Protein AF-A0A9X3CPR5-F1 (afdb_monomer_lite)

Sequence (97 aa):
MQKSILLTTLFAASASAYHPCDGGNEITDAVEGAVVGGVVGAVAGNASAGAAIGATAGVISGAYDEIDCDNYLADEIVADAVQEDIEDEIVADALWD

InterPro domains:
  IPR027367 YMGG-like Gly-zipper [PF13441] (1-63)

Organism: NCBI:txid2829491

pLDDT: mean 72.36, std 15.58, range [46.91, 94.19]

Structure (mmCIF, N/CA/C/O backbone):
data_AF-A0A9X3CPR5-F1
#
_entry.id   AF-A0A9X3CPR5-F1
#
loop_
_atom_site.group_PDB
_atom_site.id
_atom_site.type_symbol
_atom_site.label_atom_id
_atom_site.label_alt_id
_atom_site.label_comp_id
_atom_site.label_asym_id
_atom_site.label_entity_id
_atom_site.label_seq_id
_atom_site.pdbx_PDB_ins_code
_atom_site.Cartn_x
_atom_site.Cartn_y
_atom_site.Cartn_z
_atom_site.occupancy
_atom_site.B_iso_or_equiv
_atom_site.auth_seq_id
_atom_site.auth_comp_id
_atom_site.auth_asym_id
_atom_site.auth_atom_id
_atom_site.pdbx_PDB_model_num
ATOM 1 N N . MET A 1 1 ? -2.533 -12.955 27.930 1.00 47.03 1 MET A N 1
ATOM 2 C CA . MET A 1 1 ? -1.339 -13.360 27.150 1.00 47.03 1 MET A CA 1
ATOM 3 C C . MET A 1 1 ? -1.624 -13.643 25.663 1.00 47.03 1 MET A C 1
ATOM 5 O O . MET A 1 1 ? -0.717 -14.062 24.968 1.00 47.03 1 MET A O 1
ATOM 9 N N . GLN A 1 2 ? -2.819 -13.350 25.124 1.00 52.41 2 GLN A N 1
ATOM 10 C CA . GLN A 1 2 ? -3.135 -13.545 23.691 1.00 52.41 2 GLN A CA 1
ATOM 11 C C . GLN A 1 2 ? -2.798 -12.348 22.780 1.00 52.41 2 GLN A C 1
ATOM 13 O O . GLN A 1 2 ? -2.735 -12.513 21.568 1.00 52.41 2 GLN A O 1
ATOM 18 N N . LYS A 1 3 ? -2.559 -11.150 23.336 1.00 50.91 3 LYS A N 1
ATOM 19 C CA . LYS A 1 3 ? -2.308 -9.930 22.543 1.00 50.91 3 LYS A CA 1
ATOM 20 C C . LYS A 1 3 ? -0.966 -9.943 21.798 1.00 50.91 3 LYS A C 1
ATOM 22 O O . LYS A 1 3 ? -0.881 -9.370 20.721 1.00 50.91 3 LYS A O 1
ATOM 27 N N . SER A 1 4 ? 0.059 -10.611 22.335 1.00 52.47 4 SER A N 1
ATOM 28 C CA . SER A 1 4 ? 1.391 -10.621 21.711 1.00 52.47 4 SER A CA 1
ATOM 29 C C . SER A 1 4 ? 1.474 -11.485 20.456 1.00 52.47 4 SER A C 1
ATOM 31 O O . SER A 1 4 ? 2.259 -11.160 19.581 1.00 52.47 4 SER A O 1
ATOM 33 N N . ILE A 1 5 ? 0.658 -12.537 20.337 1.00 55.38 5 ILE A N 1
ATOM 34 C CA . ILE A 1 5 ? 0.741 -13.491 19.215 1.00 55.38 5 ILE A CA 1
ATOM 35 C C . ILE A 1 5 ? 0.142 -12.898 17.926 1.00 55.38 5 ILE A C 1
ATOM 37 O O . ILE A 1 5 ? 0.611 -13.191 16.828 1.00 55.38 5 ILE A O 1
ATOM 41 N N . LEU A 1 6 ? -0.854 -12.011 18.047 1.00 54.16 6 LEU A N 1
ATOM 42 C CA . LEU A 1 6 ? -1.455 -11.334 16.891 1.00 54.16 6 LEU A CA 1
ATOM 43 C C . LEU A 1 6 ? -0.515 -10.288 16.269 1.00 54.16 6 LEU A C 1
ATOM 45 O O . LEU A 1 6 ? -0.557 -10.050 15.069 1.00 54.16 6 LEU A O 1
ATOM 49 N N . LEU A 1 7 ? 0.351 -9.675 17.081 1.00 53.88 7 LEU A N 1
ATOM 50 C CA . LEU A 1 7 ? 1.281 -8.644 16.619 1.00 53.88 7 LEU A CA 1
ATOM 51 C C . LEU A 1 7 ? 2.450 -9.241 15.817 1.00 53.88 7 LEU A C 1
ATOM 53 O O . LEU A 1 7 ? 2.982 -8.594 14.922 1.00 53.88 7 LEU A O 1
ATOM 57 N N . THR A 1 8 ? 2.837 -10.485 16.120 1.00 53.69 8 THR A N 1
ATOM 58 C CA . THR A 1 8 ? 3.961 -11.173 15.464 1.00 53.69 8 THR A CA 1
ATOM 59 C C . THR A 1 8 ? 3.594 -11.733 14.088 1.00 53.69 8 THR A C 1
ATOM 61 O O . THR A 1 8 ? 4.465 -11.865 13.237 1.00 53.69 8 THR A O 1
ATOM 64 N N . THR A 1 9 ? 2.316 -12.038 13.839 1.00 55.62 9 THR A N 1
ATOM 65 C CA . THR A 1 9 ? 1.847 -12.544 12.535 1.00 55.62 9 THR A CA 1
ATOM 66 C C . THR A 1 9 ? 1.665 -11.439 11.494 1.00 55.62 9 THR A C 1
ATOM 68 O O . THR A 1 9 ? 1.835 -11.706 10.310 1.00 55.62 9 THR A O 1
ATOM 71 N N . LEU A 1 10 ? 1.420 -10.190 11.913 1.00 54.25 10 LEU A N 1
ATOM 72 C CA . LEU A 1 10 ? 1.312 -9.043 11.001 1.00 54.25 10 LEU A CA 1
ATOM 73 C C . LEU A 1 10 ? 2.654 -8.691 10.329 1.00 54.25 10 LEU A C 1
ATOM 75 O O . LEU A 1 10 ? 2.676 -8.265 9.182 1.00 54.25 10 LEU A O 1
ATOM 79 N N . PHE A 1 11 ? 3.775 -8.929 11.017 1.00 54.88 11 PHE A N 1
ATOM 80 C CA . PHE A 1 11 ? 5.125 -8.693 10.486 1.00 54.88 11 PHE A CA 1
ATOM 81 C C . PHE A 1 11 ? 5.611 -9.773 9.507 1.00 54.88 11 PHE A C 1
ATOM 83 O O . PHE A 1 11 ? 6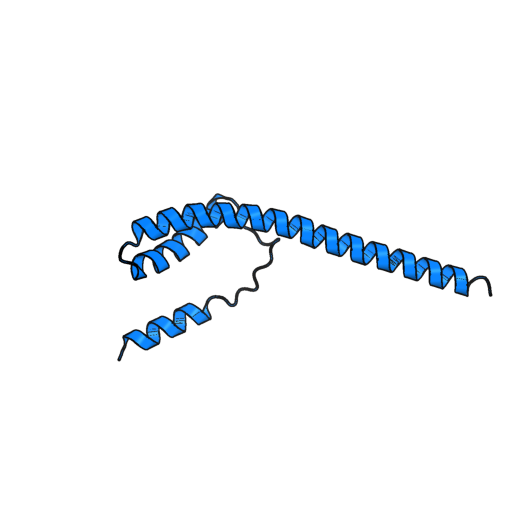.586 -9.555 8.799 1.00 54.88 11 PHE A O 1
ATOM 90 N N . ALA A 1 12 ? 4.964 -10.940 9.463 1.00 50.03 12 ALA A N 1
ATOM 91 C CA . ALA A 1 12 ? 5.393 -12.056 8.617 1.00 50.03 12 ALA A CA 1
ATOM 92 C C . ALA A 1 12 ? 4.802 -12.013 7.194 1.00 50.03 12 ALA A C 1
ATOM 94 O O . ALA A 1 12 ? 5.178 -12.832 6.361 1.00 50.03 12 ALA A O 1
ATOM 95 N N . ALA A 1 13 ? 3.884 -11.081 6.912 1.00 50.84 13 ALA A N 1
ATOM 96 C CA . ALA A 1 13 ? 3.227 -10.957 5.609 1.00 50.84 13 ALA A CA 1
ATOM 97 C C . ALA A 1 13 ? 3.944 -10.002 4.635 1.00 50.84 13 ALA A C 1
ATOM 99 O O . ALA A 1 13 ? 3.616 -9.995 3.457 1.00 50.84 13 ALA A O 1
ATOM 100 N N . SER A 1 14 ? 4.933 -9.222 5.082 1.00 50.28 14 SER A N 1
ATOM 101 C CA . SER A 1 14 ? 5.601 -8.203 4.255 1.00 50.28 14 SER A CA 1
ATOM 102 C C . SER A 1 14 ? 6.785 -8.737 3.435 1.00 50.28 14 SER A C 1
ATOM 104 O O . SER A 1 14 ? 7.697 -7.981 3.117 1.00 50.28 14 SER A O 1
ATOM 106 N N . ALA A 1 15 ? 6.825 -10.042 3.155 1.00 46.91 15 ALA A N 1
ATOM 107 C CA . ALA A 1 15 ? 7.919 -10.685 2.419 1.00 46.91 15 ALA A CA 1
ATOM 108 C C . ALA A 1 15 ? 7.597 -10.927 0.932 1.00 46.91 15 ALA A C 1
ATOM 110 O O . ALA A 1 15 ? 8.301 -11.687 0.270 1.00 46.91 15 ALA A O 1
ATOM 111 N N . SER A 1 16 ? 6.549 -10.301 0.394 1.00 50.44 16 SER A N 1
ATOM 112 C CA . SER A 1 16 ? 6.445 -10.087 -1.048 1.00 50.44 16 SER A CA 1
ATOM 113 C C . SER A 1 16 ? 7.566 -9.129 -1.442 1.00 50.44 16 SER A C 1
ATOM 115 O O . SER A 1 16 ? 7.608 -7.997 -0.963 1.00 50.44 16 SER A O 1
ATOM 117 N N . ALA A 1 17 ? 8.515 -9.610 -2.246 1.00 52.25 17 ALA A N 1
ATOM 118 C CA . ALA A 1 17 ? 9.529 -8.773 -2.867 1.00 52.25 17 ALA A CA 1
ATOM 119 C C . ALA A 1 17 ? 8.800 -7.755 -3.746 1.00 52.25 17 ALA A C 1
ATOM 121 O O . ALA A 1 17 ? 8.367 -8.080 -4.846 1.00 52.25 17 ALA A O 1
ATOM 122 N N . TYR A 1 18 ? 8.571 -6.567 -3.196 1.00 58.94 18 TYR A N 1
ATOM 123 C CA . TYR A 1 18 ? 7.987 -5.455 -3.919 1.00 58.94 18 TYR A CA 1
ATOM 124 C C . TYR A 1 18 ? 8.914 -5.144 -5.099 1.00 58.94 18 TYR A C 1
ATOM 126 O O . TYR A 1 18 ? 10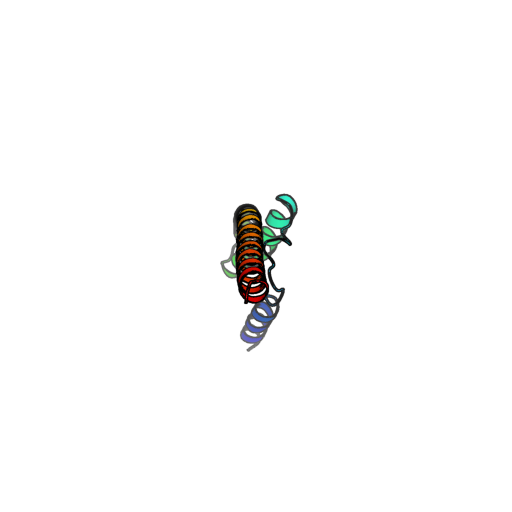.104 -4.880 -4.906 1.00 58.94 18 TYR A O 1
ATOM 134 N N . HIS A 1 19 ? 8.378 -5.274 -6.309 1.00 61.78 19 HIS A N 1
ATOM 135 C CA . HIS A 1 19 ? 9.056 -4.913 -7.540 1.00 61.78 19 HIS A CA 1
ATOM 136 C C . HIS A 1 19 ? 8.353 -3.664 -8.078 1.00 61.78 19 HIS A C 1
ATOM 138 O O . HIS A 1 19 ? 7.148 -3.735 -8.316 1.00 61.78 19 HIS A O 1
ATOM 144 N N . PRO A 1 20 ? 9.062 -2.541 -8.280 1.00 66.25 20 PRO A N 1
ATOM 145 C CA . PRO A 1 20 ? 8.427 -1.277 -8.663 1.00 66.25 20 PRO A CA 1
ATOM 146 C C . PRO A 1 20 ? 7.661 -1.386 -9.994 1.00 66.25 20 PRO A C 1
ATOM 148 O O . PRO A 1 20 ? 6.640 -0.741 -10.180 1.00 66.25 20 PRO A O 1
ATOM 151 N N . CYS A 1 21 ? 8.084 -2.282 -10.895 1.00 67.88 21 CYS A N 1
ATOM 152 C CA . CYS A 1 21 ? 7.382 -2.545 -12.161 1.00 67.88 21 CYS A CA 1
ATOM 153 C C . CYS A 1 21 ? 6.228 -3.562 -12.096 1.00 67.88 21 CYS A C 1
ATOM 155 O O . CYS A 1 21 ? 5.645 -3.867 -13.132 1.00 67.88 21 CYS A O 1
ATOM 157 N N . ASP A 1 22 ? 5.924 -4.128 -10.927 1.00 71.81 22 ASP A N 1
ATOM 158 C CA . ASP A 1 22 ? 4.788 -5.050 -10.734 1.00 71.81 22 ASP A CA 1
ATOM 159 C C . ASP A 1 22 ? 3.595 -4.302 -10.101 1.00 71.81 22 ASP A C 1
ATOM 161 O O . ASP A 1 22 ? 2.810 -4.862 -9.334 1.00 71.81 22 ASP A O 1
ATOM 165 N N . GLY A 1 23 ? 3.513 -2.995 -10.383 1.00 64.62 23 GLY A N 1
ATOM 166 C CA . GLY A 1 23 ? 2.483 -2.090 -9.889 1.00 64.62 23 GLY A CA 1
ATOM 167 C C . GLY A 1 23 ? 1.091 -2.438 -10.418 1.00 64.62 23 GLY A C 1
ATOM 168 O O . GLY A 1 23 ? 0.918 -2.889 -11.557 1.00 64.62 23 GLY A O 1
ATOM 169 N N . GLY A 1 24 ? 0.085 -2.240 -9.565 1.00 67.38 24 GLY A N 1
ATOM 170 C CA . GLY A 1 24 ? -1.318 -2.334 -9.939 1.00 67.38 24 GLY A CA 1
ATOM 171 C C . GLY A 1 24 ? -1.765 -1.144 -10.791 1.00 67.38 24 GLY A C 1
ATOM 172 O O . GLY A 1 24 ? -0.978 -0.329 -11.249 1.00 67.38 24 GLY A O 1
ATOM 173 N N . ASN A 1 25 ? -3.071 -1.054 -11.041 1.00 80.31 25 ASN A N 1
ATOM 174 C CA . ASN A 1 25 ? -3.673 0.201 -11.497 1.00 80.31 25 ASN A CA 1
ATOM 175 C C . ASN A 1 25 ? -4.209 0.979 -10.292 1.00 80.31 25 ASN A C 1
ATOM 177 O O . ASN A 1 25 ? -4.455 0.390 -9.240 1.00 80.31 25 ASN A O 1
ATOM 181 N N . GLU A 1 26 ? -4.559 2.248 -10.508 1.00 81.81 26 GLU A N 1
ATOM 182 C CA . GLU A 1 26 ? -5.128 3.159 -9.501 1.00 81.81 26 GLU A CA 1
ATOM 183 C C . GLU A 1 26 ? -6.215 2.511 -8.615 1.00 81.81 26 GLU A C 1
ATOM 185 O O . GLU A 1 26 ? -6.329 2.798 -7.425 1.00 81.81 26 GLU A O 1
ATOM 190 N N . ILE A 1 27 ? -7.042 1.622 -9.178 1.00 85.12 27 ILE A N 1
ATOM 191 C CA . ILE A 1 27 ? -8.103 0.929 -8.435 1.00 85.12 27 ILE A CA 1
ATOM 192 C C . ILE A 1 27 ? -7.517 -0.143 -7.512 1.00 85.12 27 ILE A C 1
ATOM 194 O O . ILE A 1 27 ? -7.961 -0.286 -6.375 1.00 85.12 27 ILE A O 1
ATOM 198 N N . THR A 1 28 ? -6.548 -0.909 -7.997 1.00 86.19 28 THR A N 1
ATOM 199 C CA . THR A 1 28 ? -5.898 -1.984 -7.239 1.00 86.19 28 THR A CA 1
ATOM 200 C C . THR A 1 28 ? -5.072 -1.398 -6.098 1.00 86.19 28 THR A C 1
ATOM 202 O O . THR A 1 28 ? -5.233 -1.831 -4.957 1.00 86.19 28 THR A O 1
ATOM 205 N N . ASP A 1 29 ? -4.338 -0.317 -6.361 1.00 84.75 29 ASP A N 1
ATOM 206 C CA . ASP A 1 29 ? -3.513 0.360 -5.358 1.00 84.75 29 ASP A CA 1
ATOM 207 C C . ASP A 1 29 ? -4.385 1.026 -4.286 1.00 84.75 29 ASP A C 1
ATOM 209 O O . ASP A 1 29 ? -4.101 0.954 -3.087 1.00 84.75 29 ASP A O 1
ATOM 213 N N . ALA A 1 30 ? -5.523 1.609 -4.689 1.00 87.56 30 ALA A N 1
ATOM 214 C CA . ALA A 1 30 ? -6.522 2.103 -3.746 1.00 87.56 30 ALA A CA 1
ATOM 215 C C . ALA A 1 30 ? -7.070 0.984 -2.850 1.00 87.56 30 ALA A C 1
ATOM 217 O O . ALA A 1 30 ? -7.311 1.200 -1.662 1.00 87.56 30 ALA A O 1
ATOM 218 N N . VAL A 1 31 ? -7.297 -0.212 -3.395 1.00 89.50 31 VAL A N 1
ATOM 219 C CA . VAL A 1 31 ? -7.827 -1.347 -2.631 1.00 89.50 31 VAL A CA 1
ATOM 220 C C . VAL A 1 31 ? -6.785 -1.881 -1.651 1.00 89.50 31 VAL A C 1
ATOM 222 O O . VAL A 1 31 ? -7.111 -2.064 -0.477 1.00 89.50 31 VAL A O 1
ATOM 225 N N . GLU A 1 32 ? -5.540 -2.082 -2.076 1.00 88.06 32 GLU A N 1
ATOM 226 C CA . GLU A 1 32 ? -4.464 -2.539 -1.189 1.00 88.06 32 GLU A CA 1
ATOM 227 C C . GLU A 1 32 ? -4.174 -1.523 -0.087 1.00 88.06 32 GLU A C 1
ATOM 229 O O . GLU A 1 32 ? -4.153 -1.869 1.102 1.00 88.06 32 GLU A O 1
ATOM 234 N N . GLY A 1 33 ? -4.082 -0.246 -0.459 1.00 86.25 33 GLY A N 1
ATOM 235 C CA . GLY A 1 33 ? -3.968 0.852 0.484 1.00 86.25 33 GLY A CA 1
ATOM 236 C C . GLY A 1 33 ? -5.126 0.869 1.484 1.00 86.25 33 GLY A C 1
ATOM 237 O O . GLY A 1 33 ? -4.900 1.005 2.688 1.00 86.25 33 GLY A O 1
ATOM 238 N N . ALA A 1 34 ? -6.369 0.667 1.034 1.00 91.56 34 ALA A N 1
ATOM 239 C CA . ALA A 1 34 ? -7.538 0.613 1.912 1.00 91.56 34 ALA A CA 1
ATOM 240 C C . ALA A 1 34 ? -7.498 -0.567 2.889 1.00 91.56 34 ALA A C 1
ATOM 242 O O . ALA A 1 34 ? -7.904 -0.420 4.044 1.00 91.56 34 ALA A O 1
ATOM 243 N N . VAL A 1 35 ? -7.010 -1.731 2.455 1.00 91.56 35 VAL A N 1
ATOM 244 C CA . VAL A 1 35 ? -6.869 -2.916 3.310 1.00 91.56 35 VAL A CA 1
ATOM 245 C C . VAL A 1 35 ? -5.831 -2.656 4.398 1.00 91.56 35 VAL A C 1
ATOM 247 O O . VAL A 1 35 ? -6.138 -2.799 5.585 1.00 91.56 35 VAL A O 1
ATOM 250 N N . VAL A 1 36 ? -4.633 -2.206 4.019 1.00 91.19 36 VAL A N 1
ATOM 251 C CA . VAL A 1 36 ? -3.554 -1.905 4.972 1.00 91.19 36 VAL A CA 1
ATOM 252 C C . VAL A 1 36 ? -3.974 -0.779 5.919 1.00 91.19 36 VAL A C 1
ATOM 254 O O . VAL A 1 36 ? -3.904 -0.923 7.143 1.00 91.19 36 VAL A O 1
ATOM 257 N N . GLY A 1 37 ? -4.494 0.319 5.374 1.00 87.44 37 GLY A N 1
ATOM 258 C CA . GLY A 1 37 ? -4.975 1.456 6.148 1.00 87.44 37 GLY A CA 1
ATOM 259 C C . GLY A 1 37 ? -6.147 1.100 7.058 1.00 87.44 37 GLY A C 1
ATOM 260 O O . GLY A 1 37 ? -6.213 1.587 8.183 1.00 87.44 37 GLY A O 1
ATOM 261 N N . GLY A 1 38 ? -7.047 0.211 6.635 1.00 91.12 38 GLY A N 1
ATOM 262 C CA . GLY A 1 38 ? -8.154 -0.282 7.452 1.00 91.12 38 GLY A CA 1
ATOM 263 C C . GLY A 1 38 ? -7.675 -1.069 8.669 1.00 91.12 38 GLY A C 1
ATOM 264 O O . GLY A 1 38 ? -8.179 -0.858 9.776 1.00 91.12 38 GLY A O 1
ATOM 265 N N . VAL A 1 39 ? -6.656 -1.917 8.495 1.00 92.62 39 VAL A N 1
ATOM 266 C CA . VAL A 1 39 ? -6.019 -2.659 9.595 1.00 92.62 39 VAL A CA 1
ATOM 267 C C . VAL A 1 39 ? -5.331 -1.700 10.567 1.00 92.62 39 VAL A C 1
ATOM 269 O O . VAL A 1 39 ? -5.594 -1.754 11.771 1.00 92.62 39 VAL A O 1
ATOM 272 N N . VAL A 1 40 ? -4.505 -0.777 10.067 1.00 91.12 40 VAL A N 1
ATOM 273 C CA . VAL A 1 40 ? -3.811 0.218 10.906 1.00 91.12 40 VAL A CA 1
ATOM 274 C C . VAL A 1 40 ? -4.813 1.144 11.605 1.00 91.12 40 VAL A C 1
ATOM 276 O O . VAL A 1 40 ? -4.699 1.415 12.801 1.00 91.12 40 VAL A O 1
ATOM 279 N N . GLY A 1 41 ? -5.857 1.571 10.898 1.00 90.50 41 GLY A N 1
ATOM 280 C CA . GLY A 1 41 ? -6.949 2.372 11.437 1.00 90.50 41 GLY A CA 1
ATOM 281 C C . GLY A 1 41 ? -7.721 1.651 12.531 1.00 90.50 41 GLY A C 1
ATOM 282 O O . GLY A 1 41 ? -8.058 2.264 13.540 1.00 90.50 41 GLY A O 1
ATOM 283 N N . ALA A 1 42 ? -7.967 0.347 12.390 1.00 91.12 42 ALA A N 1
ATOM 284 C CA . ALA A 1 42 ? -8.608 -0.454 13.430 1.00 91.12 42 ALA A CA 1
ATOM 285 C C . ALA A 1 42 ? -7.768 -0.486 14.716 1.00 91.12 42 ALA A C 1
ATOM 287 O O . ALA A 1 42 ? -8.323 -0.365 15.809 1.00 91.12 42 ALA A O 1
ATOM 288 N N . VAL A 1 43 ? -6.436 -0.566 14.593 1.00 91.81 43 VAL A N 1
ATOM 289 C CA . VAL A 1 43 ? -5.508 -0.450 15.733 1.00 91.81 43 VAL A CA 1
ATOM 290 C C . VAL A 1 43 ? -5.587 0.941 16.371 1.00 91.81 43 VAL A C 1
ATOM 292 O O . VAL A 1 43 ? -5.591 1.052 17.596 1.00 91.81 43 VAL A O 1
ATOM 295 N N . ALA A 1 44 ? -5.717 1.992 15.559 1.00 88.94 44 ALA A N 1
ATOM 296 C CA . ALA A 1 44 ? -5.883 3.374 16.014 1.00 88.94 44 ALA A CA 1
ATOM 297 C C . ALA A 1 44 ? -7.308 3.714 16.513 1.00 88.94 44 ALA A C 1
ATOM 299 O O . ALA A 1 44 ? -7.545 4.825 16.985 1.00 88.94 44 ALA A O 1
ATOM 300 N N . GLY A 1 45 ? -8.259 2.775 16.435 1.00 92.81 45 GLY A N 1
ATOM 301 C CA . GLY A 1 45 ? -9.637 2.941 16.912 1.00 92.81 45 GLY A CA 1
ATOM 302 C C . GLY A 1 45 ? -10.646 3.440 15.870 1.00 92.81 45 GLY A C 1
ATOM 303 O O . GLY A 1 45 ? -11.806 3.658 16.215 1.00 92.81 45 GLY A O 1
ATOM 304 N N . ASN A 1 46 ? -10.255 3.594 14.601 1.00 91.56 46 ASN A N 1
ATOM 305 C CA . ASN A 1 46 ? -11.160 3.921 13.498 1.00 91.56 46 ASN A CA 1
ATOM 306 C C . ASN A 1 46 ? -10.727 3.264 12.174 1.00 91.56 46 ASN A C 1
ATOM 308 O O . ASN A 1 46 ? -9.990 3.842 11.374 1.00 91.56 46 ASN A O 1
ATOM 312 N N . ALA A 1 47 ? -11.248 2.061 11.923 1.00 91.94 47 ALA A N 1
ATOM 313 C CA . ALA A 1 47 ? -10.980 1.305 10.700 1.00 91.94 47 ALA A CA 1
ATOM 314 C C . ALA A 1 47 ? -11.467 2.024 9.431 1.00 91.94 47 ALA A C 1
ATOM 316 O O . ALA A 1 47 ? -10.796 1.973 8.409 1.00 91.94 47 ALA A O 1
ATOM 317 N N . SER A 1 48 ? -12.606 2.724 9.495 1.00 94.06 48 SER A N 1
ATOM 318 C CA . SER A 1 48 ? -13.177 3.408 8.325 1.00 94.06 48 SER A CA 1
ATOM 319 C C . SER A 1 48 ? -12.321 4.587 7.865 1.00 94.06 48 SER A C 1
ATOM 321 O O . SER A 1 48 ? -12.042 4.721 6.676 1.00 94.06 48 SER A O 1
ATOM 323 N N . ALA A 1 49 ? -11.843 5.402 8.810 1.00 94.19 49 ALA A N 1
ATOM 324 C CA . ALA A 1 49 ? -10.943 6.506 8.506 1.00 94.19 49 ALA A CA 1
ATOM 325 C C . ALA A 1 49 ? -9.587 5.987 8.023 1.00 94.19 49 ALA A C 1
ATOM 327 O O . ALA A 1 49 ? -9.047 6.513 7.056 1.00 94.19 49 ALA A O 1
ATOM 328 N N . GLY A 1 50 ? -9.067 4.925 8.647 1.00 89.56 50 GLY A N 1
ATOM 329 C CA . GLY A 1 50 ? -7.831 4.294 8.196 1.00 89.56 50 GLY A CA 1
ATOM 330 C C . GLY A 1 50 ? -7.934 3.725 6.785 1.00 89.56 50 GLY A C 1
ATOM 331 O O . GLY A 1 50 ? -7.034 3.950 5.989 1.00 89.56 50 GLY A O 1
ATOM 332 N N . ALA A 1 51 ? -9.037 3.058 6.440 1.00 92.62 51 ALA A N 1
ATOM 333 C CA . ALA A 1 51 ? -9.256 2.541 5.091 1.00 92.62 51 ALA A CA 1
ATOM 334 C C . ALA A 1 51 ? -9.380 3.669 4.058 1.00 92.62 51 ALA A C 1
ATOM 336 O O . ALA A 1 51 ? -8.814 3.568 2.978 1.00 92.62 51 ALA A O 1
ATOM 337 N N . ALA A 1 52 ? -10.063 4.768 4.394 1.00 94.12 52 ALA A N 1
ATOM 338 C CA . ALA A 1 52 ? -10.175 5.919 3.499 1.00 94.12 52 ALA A CA 1
ATOM 339 C C . ALA A 1 52 ? -8.812 6.584 3.234 1.00 94.12 52 ALA A C 1
ATOM 341 O O . ALA A 1 52 ? -8.470 6.849 2.085 1.00 94.12 52 ALA A O 1
ATOM 342 N N . ILE A 1 53 ? -8.020 6.813 4.288 1.00 91.50 53 ILE A N 1
ATOM 343 C CA . ILE A 1 53 ? -6.667 7.380 4.172 1.00 91.50 53 ILE A CA 1
ATOM 344 C C . ILE A 1 53 ? -5.753 6.411 3.422 1.00 91.50 53 ILE A C 1
ATOM 346 O O . ILE A 1 53 ? -5.023 6.814 2.520 1.00 91.50 53 ILE A O 1
ATOM 350 N N . GLY A 1 54 ? -5.826 5.130 3.773 1.00 88.81 54 GLY A N 1
ATOM 351 C CA . GLY A 1 54 ? -5.080 4.067 3.127 1.00 88.81 54 GLY A CA 1
ATOM 352 C C . GLY A 1 54 ? -5.361 3.998 1.634 1.00 88.81 54 GLY A C 1
ATOM 353 O O . GLY A 1 54 ? -4.417 3.939 0.862 1.00 88.81 54 GLY A O 1
ATOM 354 N N . ALA A 1 55 ? -6.625 4.102 1.216 1.00 89.50 55 ALA A N 1
ATOM 355 C CA . ALA A 1 55 ? -6.987 4.110 -0.198 1.00 89.50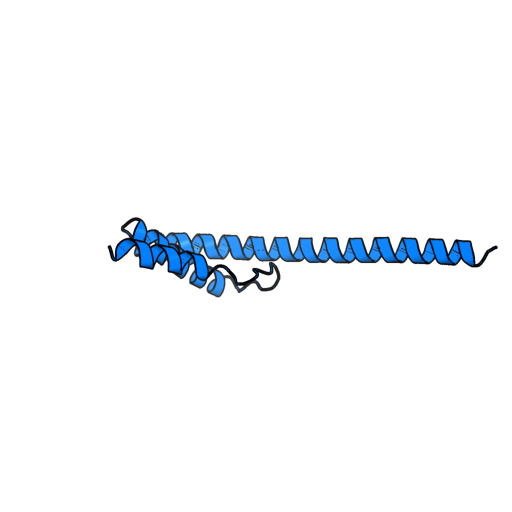 55 ALA A CA 1
ATOM 356 C C . ALA A 1 55 ? -6.306 5.253 -0.954 1.00 89.50 55 ALA A C 1
ATOM 358 O O . ALA A 1 55 ? -5.714 5.043 -2.006 1.00 89.50 55 ALA A O 1
ATOM 359 N N . THR A 1 56 ? -6.337 6.462 -0.390 1.00 89.62 56 THR A N 1
ATOM 360 C CA . THR A 1 56 ? -5.670 7.614 -1.008 1.00 89.62 56 THR A CA 1
ATOM 361 C C . THR A 1 56 ? -4.151 7.477 -1.022 1.00 89.62 56 THR A C 1
ATOM 363 O O . THR A 1 56 ? -3.523 7.827 -2.014 1.00 89.62 56 THR A O 1
ATOM 366 N N . ALA A 1 57 ? -3.557 6.950 0.051 1.00 87.75 57 ALA A N 1
ATOM 367 C CA . ALA A 1 57 ? -2.118 6.727 0.125 1.00 87.75 57 ALA A CA 1
ATOM 368 C C . ALA A 1 57 ? -1.658 5.627 -0.842 1.00 87.75 57 ALA A C 1
ATOM 370 O O .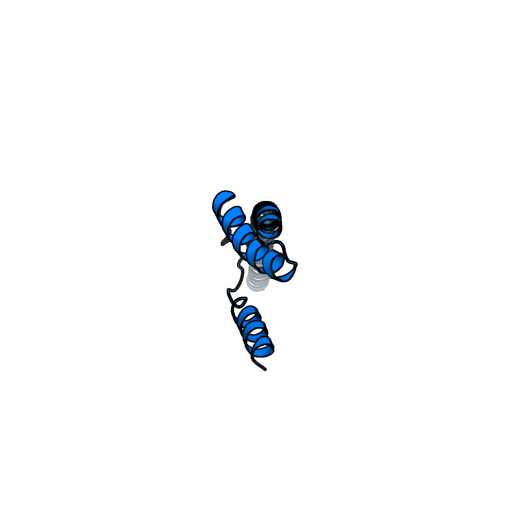 ALA A 1 57 ? -0.582 5.751 -1.411 1.00 87.75 57 ALA A O 1
ATOM 371 N N . GLY A 1 58 ? -2.485 4.600 -1.053 1.00 84.75 58 GLY A N 1
ATOM 372 C CA . GLY A 1 58 ? -2.228 3.514 -1.994 1.00 84.75 58 GLY A CA 1
ATOM 373 C C . GLY A 1 58 ? -2.116 4.014 -3.429 1.00 84.75 58 GLY A C 1
ATOM 374 O O . GLY A 1 58 ? -1.095 3.778 -4.054 1.00 84.75 58 GLY A O 1
ATOM 375 N N . VAL A 1 59 ? -3.083 4.811 -3.904 1.00 87.06 59 VAL A N 1
ATOM 376 C CA . VAL A 1 59 ? -3.023 5.425 -5.252 1.00 87.06 59 VAL A CA 1
ATOM 377 C C . VAL A 1 59 ? -1.774 6.285 -5.432 1.00 87.06 59 VAL A C 1
ATOM 379 O O . VAL A 1 59 ? -1.146 6.263 -6.484 1.00 87.06 59 VAL A O 1
ATOM 382 N N . ILE A 1 60 ? -1.416 7.066 -4.408 1.00 86.25 60 ILE A N 1
ATOM 383 C CA . ILE A 1 60 ? -0.218 7.908 -4.462 1.00 86.25 60 ILE A CA 1
ATOM 384 C C . ILE A 1 60 ? 1.031 7.032 -4.543 1.00 86.25 60 ILE A C 1
ATOM 386 O O . ILE A 1 60 ? 1.892 7.317 -5.364 1.00 86.25 60 ILE A O 1
ATOM 390 N N . SER A 1 61 ? 1.121 5.985 -3.716 1.00 83.69 61 SER A N 1
ATOM 391 C CA . SER A 1 61 ? 2.241 5.044 -3.755 1.00 83.69 61 SER A CA 1
ATOM 392 C C . SER A 1 61 ? 2.358 4.403 -5.131 1.00 83.69 61 SER A C 1
ATOM 394 O O . SER A 1 61 ? 3.407 4.545 -5.732 1.00 83.69 61 SER A O 1
ATOM 396 N N . GLY A 1 62 ? 1.278 3.837 -5.680 1.00 80.44 62 GLY A N 1
ATOM 397 C CA . GLY A 1 62 ? 1.293 3.210 -7.008 1.00 80.44 62 GLY A CA 1
ATOM 398 C C . GLY A 1 62 ? 1.791 4.146 -8.115 1.00 80.44 62 GLY A C 1
ATOM 399 O O . GLY A 1 62 ? 2.616 3.761 -8.936 1.00 80.44 62 GLY A O 1
ATOM 400 N N . ALA A 1 63 ? 1.403 5.425 -8.076 1.00 81.69 63 ALA A N 1
ATOM 401 C CA . ALA A 1 63 ? 1.913 6.420 -9.021 1.00 81.69 63 ALA A CA 1
ATOM 402 C C . ALA A 1 63 ? 3.420 6.719 -8.856 1.00 81.69 63 ALA A C 1
ATOM 404 O O . ALA A 1 63 ? 4.086 7.067 -9.829 1.00 81.69 63 ALA A O 1
ATOM 405 N N . TYR A 1 64 ? 3.967 6.622 -7.640 1.00 81.69 64 TYR A N 1
ATOM 406 C CA . TYR A 1 64 ? 5.417 6.699 -7.417 1.00 81.69 64 TYR A CA 1
ATOM 407 C C . TYR A 1 64 ? 6.126 5.409 -7.830 1.00 81.69 64 TYR A C 1
ATOM 409 O O . TYR A 1 64 ? 7.218 5.485 -8.382 1.00 81.69 64 TYR A O 1
ATOM 417 N N . ASP A 1 65 ? 5.489 4.258 -7.630 1.00 82.62 65 ASP A N 1
ATOM 418 C CA . ASP A 1 65 ? 6.002 2.947 -8.024 1.00 82.62 65 ASP A CA 1
ATOM 419 C C . ASP A 1 65 ? 6.225 2.888 -9.552 1.00 82.62 65 ASP A C 1
ATOM 421 O O . ASP A 1 65 ? 7.273 2.431 -10.011 1.00 82.62 65 ASP A O 1
ATOM 425 N N . GLU A 1 66 ? 5.301 3.455 -10.344 1.00 79.12 66 GLU A N 1
ATOM 426 C CA . GLU A 1 66 ? 5.452 3.621 -11.801 1.00 79.12 66 GLU A CA 1
ATOM 427 C C . GLU A 1 66 ? 6.680 4.473 -12.172 1.00 79.12 66 GLU A C 1
ATOM 429 O O . GLU A 1 66 ? 7.461 4.103 -13.049 1.00 79.12 66 GLU A O 1
ATOM 434 N N . ILE A 1 67 ? 6.895 5.597 -11.478 1.00 80.31 67 ILE A N 1
ATOM 435 C CA . ILE A 1 67 ? 8.055 6.474 -11.709 1.00 80.31 67 ILE A CA 1
ATOM 436 C C . ILE A 1 67 ? 9.357 5.758 -11.339 1.00 80.31 67 ILE A C 1
ATOM 438 O O . ILE A 1 67 ? 10.364 5.879 -12.040 1.00 80.31 67 ILE A O 1
ATOM 442 N N . ASP A 1 68 ? 9.361 5.025 -10.231 1.00 79.62 68 ASP A N 1
ATOM 443 C CA . ASP A 1 68 ? 10.532 4.281 -9.783 1.00 79.62 68 ASP A CA 1
ATOM 444 C C . ASP A 1 68 ? 10.851 3.126 -10.741 1.00 79.62 68 ASP A C 1
ATOM 446 O O . ASP A 1 68 ? 12.026 2.861 -10.988 1.00 79.62 68 ASP A O 1
ATOM 450 N N . CYS A 1 69 ? 9.841 2.498 -11.353 1.00 82.00 69 CYS A N 1
ATOM 451 C CA . CYS A 1 69 ? 10.045 1.517 -12.417 1.00 82.00 69 CYS A CA 1
ATOM 452 C C . CYS A 1 69 ? 10.731 2.130 -13.646 1.00 82.00 69 CYS A C 1
ATOM 454 O O . CYS A 1 69 ? 11.714 1.574 -14.136 1.00 82.00 69 CYS A O 1
ATOM 456 N N . ASP A 1 70 ? 10.262 3.288 -14.119 1.00 78.75 70 ASP A N 1
ATOM 457 C CA . ASP A 1 70 ? 10.870 3.978 -15.263 1.00 78.75 70 ASP A CA 1
ATOM 458 C C . ASP A 1 70 ? 12.341 4.329 -14.992 1.00 78.75 70 ASP A C 1
ATOM 460 O O . ASP A 1 70 ? 13.199 4.152 -15.860 1.00 78.75 70 ASP A O 1
ATOM 464 N N . ASN A 1 71 ? 12.657 4.780 -13.774 1.00 77.50 71 ASN A N 1
ATOM 465 C CA . ASN A 1 71 ? 14.039 5.052 -13.374 1.00 77.50 71 ASN A CA 1
ATOM 466 C C . ASN A 1 71 ? 14.870 3.770 -13.250 1.00 77.50 71 ASN A C 1
ATOM 468 O O . ASN A 1 71 ? 16.020 3.756 -13.678 1.00 77.50 71 ASN A O 1
ATOM 472 N N . TYR A 1 72 ? 14.299 2.693 -12.706 1.00 75.12 72 TYR A N 1
ATOM 473 C CA . TYR A 1 72 ? 14.976 1.403 -12.585 1.00 75.12 72 TYR A CA 1
ATOM 474 C C . TYR A 1 72 ? 15.353 0.841 -13.964 1.00 75.12 72 TYR A C 1
ATOM 476 O O . TYR A 1 72 ? 16.491 0.430 -14.177 1.00 75.12 72 TYR A O 1
ATOM 484 N N . LEU A 1 73 ? 14.428 0.899 -14.927 1.00 71.06 73 LEU A N 1
ATOM 485 C CA . LEU A 1 73 ? 14.687 0.499 -16.310 1.00 71.06 73 LEU A CA 1
ATOM 486 C C . LEU A 1 73 ? 15.716 1.410 -16.990 1.00 71.06 73 LEU A C 1
ATOM 488 O O . LEU A 1 73 ? 16.551 0.929 -17.753 1.00 71.06 73 LEU A O 1
ATOM 492 N N . ALA A 1 74 ? 15.674 2.718 -16.730 1.00 72.19 74 ALA A N 1
ATOM 493 C CA . ALA A 1 74 ? 16.644 3.655 -17.287 1.00 72.19 74 ALA A CA 1
ATOM 494 C C . ALA A 1 74 ? 18.068 3.398 -16.766 1.00 72.19 74 ALA A C 1
ATOM 496 O O . ALA A 1 74 ? 19.004 3.393 -17.564 1.00 72.19 74 ALA A O 1
ATOM 497 N N . ASP A 1 75 ? 18.233 3.148 -15.465 1.00 69.94 75 ASP A N 1
ATOM 498 C CA . ASP A 1 75 ? 19.530 2.805 -14.870 1.00 69.94 75 ASP A CA 1
ATOM 499 C C . ASP A 1 75 ? 20.075 1.480 -15.427 1.00 69.94 75 ASP A C 1
ATOM 501 O O . ASP A 1 75 ? 21.267 1.391 -15.723 1.00 69.94 75 ASP A O 1
ATOM 505 N N . GLU A 1 76 ? 19.219 0.474 -15.633 1.00 60.00 76 GLU A N 1
ATOM 506 C CA . GLU A 1 76 ? 19.618 -0.809 -16.227 1.00 60.00 76 GLU A CA 1
ATOM 507 C C . GLU A 1 76 ? 20.060 -0.648 -17.694 1.00 60.00 76 GLU A C 1
ATOM 509 O O . GLU A 1 76 ? 21.136 -1.114 -18.064 1.00 60.00 76 GLU A O 1
ATOM 514 N N . ILE A 1 77 ? 19.320 0.117 -18.508 1.00 60.75 77 ILE A N 1
ATOM 515 C CA . ILE A 1 77 ? 19.705 0.425 -19.901 1.00 60.75 77 ILE A CA 1
ATOM 516 C C . ILE A 1 77 ? 21.037 1.184 -19.965 1.00 60.75 77 ILE A C 1
ATOM 518 O O . ILE A 1 77 ? 21.862 0.921 -20.840 1.00 60.75 77 ILE A O 1
ATOM 522 N N . VAL A 1 78 ? 21.256 2.151 -19.069 1.00 63.03 78 VAL A N 1
ATOM 523 C CA . VAL A 1 78 ? 22.507 2.921 -19.034 1.00 63.03 78 VAL A CA 1
ATOM 524 C C . VAL A 1 78 ? 23.675 2.047 -18.580 1.00 63.03 78 VAL A C 1
ATOM 526 O O . VAL A 1 78 ? 24.765 2.168 -19.138 1.00 63.03 78 VAL A O 1
ATOM 529 N N . ALA A 1 79 ? 23.472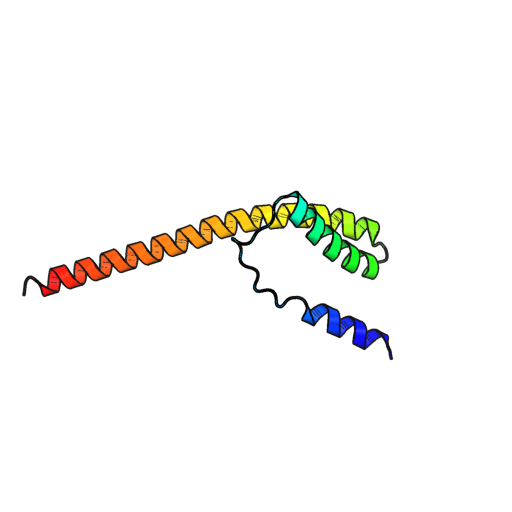 1.163 -17.602 1.00 60.25 79 ALA A N 1
ATOM 530 C CA . ALA A 1 79 ? 24.500 0.228 -17.159 1.00 60.25 79 ALA A CA 1
ATOM 531 C C . ALA A 1 79 ? 24.915 -0.737 -18.282 1.00 60.25 79 ALA A C 1
ATOM 533 O O . ALA A 1 79 ? 26.114 -0.899 -18.518 1.00 60.25 79 ALA A O 1
ATOM 534 N N . ASP A 1 80 ? 23.947 -1.294 -19.013 1.00 58.69 80 ASP A N 1
ATOM 535 C CA . ASP A 1 80 ? 24.209 -2.164 -20.162 1.00 58.69 80 ASP A CA 1
ATOM 536 C C . ASP A 1 80 ? 24.944 -1.412 -21.283 1.00 58.69 80 ASP A C 1
ATOM 538 O O . ASP A 1 80 ? 25.952 -1.898 -21.794 1.00 58.69 80 ASP A O 1
ATOM 542 N N . ALA A 1 81 ? 24.516 -0.188 -21.613 1.00 59.38 81 ALA A N 1
ATOM 543 C CA . ALA A 1 81 ? 25.161 0.623 -22.648 1.00 59.38 81 ALA A CA 1
ATOM 544 C C . ALA A 1 81 ? 26.613 1.001 -22.297 1.00 59.38 81 ALA A C 1
ATOM 546 O O . ALA A 1 81 ? 27.485 0.992 -23.162 1.00 59.38 81 ALA A O 1
ATOM 547 N N . VAL A 1 82 ? 26.898 1.311 -21.026 1.00 61.69 82 VAL A N 1
ATOM 548 C CA . VAL A 1 82 ? 28.273 1.582 -20.570 1.00 61.69 82 VAL A CA 1
ATOM 549 C C . VAL A 1 82 ? 29.135 0.320 -20.629 1.00 61.69 82 VAL A C 1
ATOM 551 O O . VAL A 1 82 ? 30.328 0.412 -20.916 1.00 61.69 82 VAL A O 1
ATOM 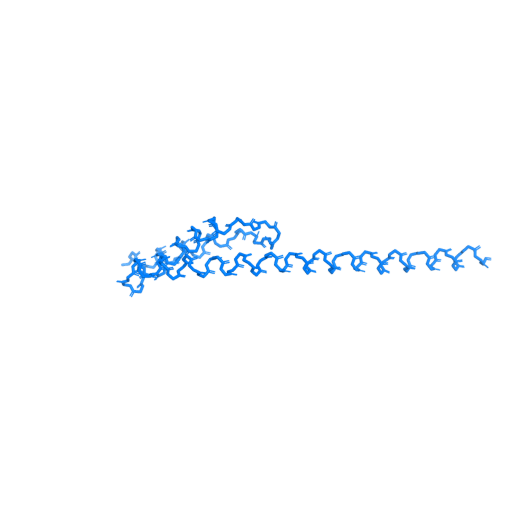554 N N . GLN A 1 83 ? 28.566 -0.854 -20.353 1.00 59.41 83 GLN A N 1
ATOM 555 C CA . GLN A 1 83 ? 29.312 -2.105 -20.424 1.00 59.41 83 GLN A CA 1
ATOM 556 C C . GLN A 1 83 ? 29.641 -2.498 -21.872 1.00 59.41 83 GLN A C 1
ATOM 558 O O . GLN A 1 83 ? 30.771 -2.907 -22.136 1.00 59.41 83 GLN A O 1
ATOM 563 N N . GLU A 1 84 ? 28.703 -2.313 -22.803 1.00 58.72 84 GLU A N 1
ATOM 564 C CA . GLU A 1 84 ? 28.901 -2.605 -24.228 1.00 58.72 84 GLU A CA 1
ATOM 565 C C . GLU A 1 84 ? 29.991 -1.704 -24.849 1.00 58.72 84 GLU A C 1
ATOM 567 O O . GLU A 1 84 ? 30.895 -2.206 -25.515 1.00 58.72 84 GLU A O 1
ATOM 572 N N . ASP A 1 85 ? 30.005 -0.402 -24.524 1.00 58.88 85 ASP A N 1
ATOM 573 C CA . ASP A 1 85 ? 31.043 0.539 -24.987 1.00 58.88 85 ASP A CA 1
ATOM 574 C C . ASP A 1 85 ? 32.456 0.162 -24.487 1.00 58.88 85 ASP A C 1
ATOM 576 O O . ASP A 1 85 ? 33.441 0.288 -25.219 1.00 58.88 85 ASP A O 1
ATOM 580 N N . ILE A 1 86 ? 32.583 -0.325 -23.245 1.00 59.62 86 ILE A N 1
ATOM 581 C CA . ILE A 1 86 ? 33.877 -0.755 -22.687 1.00 59.62 86 ILE A CA 1
ATOM 582 C C . ILE A 1 86 ? 34.368 -2.045 -23.360 1.00 59.62 86 ILE A C 1
ATOM 584 O O . ILE A 1 86 ? 35.567 -2.189 -23.611 1.00 59.62 86 ILE A O 1
ATOM 588 N N . GLU A 1 87 ? 33.474 -2.998 -23.636 1.00 57.38 87 GLU A N 1
ATOM 589 C CA . GLU A 1 87 ? 33.838 -4.257 -24.294 1.00 57.38 87 GLU A CA 1
ATOM 590 C C . GLU A 1 87 ? 34.274 -4.028 -25.749 1.00 57.38 87 GLU A C 1
ATOM 592 O O . GLU A 1 87 ? 35.296 -4.583 -26.169 1.00 57.38 87 GLU A O 1
ATOM 597 N N . ASP A 1 88 ? 33.589 -3.148 -26.482 1.00 58.34 88 ASP A N 1
ATOM 598 C CA . ASP A 1 88 ? 33.966 -2.775 -27.848 1.00 58.34 88 ASP A CA 1
ATOM 599 C C . ASP A 1 88 ? 35.316 -2.037 -27.902 1.00 58.34 88 ASP A C 1
ATOM 601 O O . ASP A 1 88 ? 36.133 -2.312 -28.788 1.00 58.34 88 ASP A O 1
ATOM 605 N N . GLU A 1 89 ? 35.614 -1.157 -26.938 1.00 58.09 89 GLU A N 1
ATOM 606 C CA . GLU A 1 89 ? 36.910 -0.465 -26.870 1.00 58.09 89 GLU A CA 1
ATOM 607 C C . GLU A 1 89 ? 38.069 -1.426 -26.538 1.00 58.09 89 GLU A C 1
ATOM 609 O O . GLU A 1 89 ? 39.130 -1.355 -27.164 1.00 58.09 89 GLU A O 1
ATOM 614 N N . ILE A 1 90 ? 37.866 -2.394 -25.634 1.00 59.06 90 ILE A N 1
ATOM 615 C CA . ILE A 1 90 ? 38.871 -3.427 -25.318 1.00 59.06 90 ILE A CA 1
ATOM 616 C C . ILE A 1 90 ? 39.119 -4.354 -26.517 1.00 59.06 90 ILE A C 1
ATOM 618 O O . ILE A 1 90 ? 40.266 -4.717 -26.792 1.00 59.06 90 ILE A O 1
ATOM 622 N N . VAL A 1 91 ? 38.070 -4.755 -27.242 1.00 58.69 91 VAL A N 1
ATOM 623 C CA . VAL A 1 91 ? 38.214 -5.594 -28.443 1.00 58.69 91 VAL A CA 1
ATOM 624 C C . VAL A 1 91 ? 38.916 -4.827 -29.560 1.00 58.69 91 VAL A C 1
ATOM 626 O O . VAL A 1 91 ? 39.761 -5.406 -30.243 1.00 58.69 91 VAL A O 1
ATOM 629 N N . ALA A 1 92 ? 38.617 -3.539 -29.740 1.00 59.03 92 ALA A N 1
ATOM 630 C CA . ALA A 1 92 ? 39.281 -2.703 -30.733 1.00 59.03 92 ALA A CA 1
ATOM 631 C C . ALA A 1 92 ? 40.784 -2.543 -30.449 1.00 59.03 92 ALA A C 1
ATOM 633 O O . ALA A 1 92 ? 41.581 -2.637 -31.382 1.00 59.03 92 ALA A O 1
ATOM 634 N N . ASP A 1 93 ? 41.179 -2.377 -29.185 1.00 58.16 93 ASP A N 1
ATOM 635 C CA . ASP A 1 93 ? 42.589 -2.297 -28.780 1.00 58.16 93 ASP A CA 1
ATOM 636 C C . ASP A 1 93 ? 43.316 -3.644 -28.971 1.00 58.16 93 ASP A C 1
ATOM 638 O O . ASP A 1 93 ? 44.411 -3.697 -29.526 1.00 58.16 93 ASP A O 1
ATOM 642 N N . ALA A 1 94 ? 42.665 -4.766 -28.640 1.00 56.56 94 ALA A N 1
ATOM 643 C CA . ALA A 1 94 ? 43.231 -6.109 -28.806 1.00 56.56 94 ALA A CA 1
ATOM 644 C C . ALA A 1 94 ? 43.344 -6.590 -30.271 1.00 56.56 94 ALA A C 1
ATOM 646 O O . ALA A 1 94 ? 44.044 -7.567 -30.537 1.00 56.56 94 ALA A O 1
ATOM 647 N N . LEU A 1 95 ? 42.639 -5.960 -31.220 1.00 52.66 95 LEU A N 1
ATOM 648 C CA . LEU A 1 95 ? 42.677 -6.312 -32.649 1.00 52.66 95 LEU A CA 1
ATOM 649 C C . LEU A 1 95 ? 43.726 -5.514 -33.446 1.00 52.66 95 LEU A C 1
ATOM 651 O O . LEU A 1 95 ? 43.959 -5.829 -34.616 1.00 52.66 95 LEU A O 1
ATOM 655 N N . TRP A 1 96 ? 44.311 -4.471 -32.843 1.00 57.34 96 TRP A N 1
ATOM 656 C CA . TRP A 1 96 ? 45.287 -3.566 -33.467 1.00 57.34 96 TRP A CA 1
ATOM 657 C C . TRP A 1 96 ? 46.726 -3.717 -32.921 1.00 57.34 96 TRP A C 1
ATOM 659 O O . TRP A 1 96 ? 47.596 -2.944 -33.334 1.00 57.34 96 TRP A O 1
ATOM 669 N N . ASP A 1 97 ? 46.990 -4.732 -32.087 1.00 48.50 97 ASP A N 1
ATOM 670 C CA . ASP A 1 97 ? 48.328 -5.231 -31.686 1.00 48.50 97 ASP A CA 1
ATOM 671 C C . ASP A 1 97 ? 48.637 -6.589 -32.362 1.00 48.50 97 ASP A C 1
ATOM 673 O O . ASP A 1 97 ? 49.813 -6.843 -32.723 1.00 48.50 97 ASP A O 1
#

Radius of gyration: 22.44 Å; chains: 1; bounding box: 62×22×61 Å

Secondary structure (DSSP, 8-state):
--HHHHHHHHTTS--S---GGG---HHHHHHHHHHHHHHHHHHTT-HHHHHHHHHHHHHHHHHHHHHHHHHHHHHHHHHHHHHHHHHHHHHHHHT--

Foldseek 3Di:
DPPVVVVVVVVVPPPPPDQLVVFDALQVLLQVLLVVQLVVCVVVVHSPVRSNVRSVVSSVVSVVSPVVNVVVVVVVVVVVVVVVVVVVVVVVVVVVD